Protein AF-A0A8T6NWD3-F1 (afdb_monomer)

Sequence (153 aa):
MSDDTSSQSPPRRRLPLSNIQILLIPILIFGGMLILDFRQRVVEGQEKLVEQEALEAQIARLEAERLELEAQKTYFSSPAFVTDWAHSEGKMVRPGEVLVVPMIEGQPIDLPALPPMAPPSVDEPEQPAETDLSPLSVWWSLFFESSPPLSQP

Structure (mmCIF, N/CA/C/O backbone):
data_AF-A0A8T6NWD3-F1
#
_entry.id   AF-A0A8T6NWD3-F1
#
loop_
_atom_site.group_PDB
_atom_site.id
_atom_site.type_symbol
_atom_site.label_atom_id
_atom_site.label_alt_id
_atom_site.label_comp_id
_atom_site.label_asym_id
_atom_site.label_entity_id
_atom_site.label_seq_id
_atom_site.pdbx_PDB_ins_code
_atom_site.Cartn_x
_atom_site.Cartn_y
_atom_site.Cartn_z
_atom_site.occupancy
_atom_site.B_iso_or_equiv
_atom_site.auth_seq_id
_atom_site.auth_comp_id
_atom_site.auth_asym_id
_atom_site.auth_atom_id
_atom_site.pdbx_PDB_model_num
ATOM 1 N N . MET A 1 1 ? 88.354 -1.451 -40.859 1.00 44.59 1 MET A N 1
ATOM 2 C CA . MET A 1 1 ? 88.011 -0.701 -42.082 1.00 44.59 1 MET A CA 1
ATOM 3 C C . MET A 1 1 ? 86.848 -1.454 -42.716 1.00 44.59 1 MET A C 1
ATOM 5 O O . MET A 1 1 ? 87.084 -2.384 -43.471 1.00 44.59 1 MET A O 1
ATOM 9 N N . SER A 1 2 ? 85.663 -1.388 -42.109 1.00 50.41 2 SER A N 1
ATOM 10 C CA . SER A 1 2 ? 84.645 -0.337 -42.320 1.00 50.41 2 SER A CA 1
ATOM 11 C C . SER A 1 2 ? 84.171 -0.387 -43.768 1.00 50.41 2 SER A C 1
ATOM 13 O O . SER A 1 2 ? 84.937 -0.057 -44.665 1.00 50.41 2 SER A O 1
ATOM 15 N N . ASP A 1 3 ? 83.094 -1.126 -44.009 1.00 62.97 3 ASP A N 1
ATOM 16 C CA . ASP A 1 3 ? 81.698 -0.645 -43.998 1.00 62.97 3 ASP A CA 1
ATOM 17 C C . ASP A 1 3 ? 81.325 -0.239 -45.423 1.00 62.97 3 ASP A C 1
ATOM 19 O O . ASP A 1 3 ? 82.004 0.595 -46.008 1.00 62.97 3 ASP A O 1
ATOM 23 N N . ASP A 1 4 ? 80.312 -0.892 -45.996 1.00 54.25 4 ASP A N 1
ATOM 24 C CA . ASP A 1 4 ? 79.092 -0.243 -46.507 1.00 54.25 4 ASP A CA 1
ATOM 25 C C . ASP A 1 4 ? 78.321 -1.239 -47.398 1.00 54.25 4 ASP A C 1
ATOM 27 O O . ASP A 1 4 ? 78.458 -1.288 -48.620 1.00 54.25 4 ASP A O 1
ATOM 31 N N . THR A 1 5 ? 77.515 -2.103 -46.777 1.00 58.12 5 THR A N 1
ATOM 32 C CA . THR A 1 5 ? 76.405 -2.766 -47.473 1.00 58.12 5 THR A CA 1
ATOM 33 C C . THR A 1 5 ? 75.169 -1.902 -47.272 1.00 58.12 5 THR A C 1
ATOM 35 O O . THR A 1 5 ? 74.420 -2.077 -46.306 1.00 58.12 5 THR A O 1
ATOM 38 N N . SER A 1 6 ? 74.965 -0.943 -48.169 1.00 58.16 6 SER A N 1
ATOM 39 C CA . SER A 1 6 ? 73.810 -0.054 -48.143 1.00 58.16 6 SER A CA 1
ATOM 40 C C . SER A 1 6 ? 72.529 -0.850 -48.438 1.00 58.16 6 SER A C 1
ATOM 42 O O . SER A 1 6 ? 72.193 -1.153 -49.581 1.00 58.16 6 SER A O 1
ATOM 44 N N . SER A 1 7 ? 71.802 -1.219 -47.383 1.00 58.28 7 SER A N 1
ATOM 45 C CA . SER A 1 7 ? 70.482 -1.846 -47.479 1.00 58.28 7 SER A CA 1
ATOM 46 C C . SER A 1 7 ? 69.443 -0.806 -47.901 1.00 58.28 7 SER A C 1
ATOM 48 O O . SER A 1 7 ? 68.953 -0.019 -47.090 1.00 58.28 7 SER A O 1
ATOM 50 N N . GLN A 1 8 ? 69.097 -0.788 -49.187 1.00 60.06 8 GLN A N 1
ATOM 51 C CA . GLN A 1 8 ? 68.056 0.082 -49.727 1.00 60.06 8 GLN A CA 1
ATOM 52 C C . GLN A 1 8 ? 66.669 -0.475 -49.357 1.00 60.06 8 GLN A C 1
ATOM 54 O O . GLN A 1 8 ? 66.199 -1.460 -49.918 1.00 60.06 8 GLN A O 1
ATOM 59 N N . SER A 1 9 ? 66.014 0.146 -48.373 1.00 63.22 9 SER A N 1
ATOM 60 C CA . SER A 1 9 ? 64.637 -0.187 -47.979 1.00 63.22 9 SER A CA 1
ATOM 61 C C . SER A 1 9 ? 63.630 0.306 -49.033 1.00 63.22 9 SER A C 1
ATOM 63 O O . SER A 1 9 ? 63.780 1.432 -49.516 1.00 63.22 9 SER A O 1
ATOM 65 N N . PRO A 1 10 ? 62.581 -0.466 -49.388 1.00 65.44 10 PRO A N 1
ATOM 66 C CA . PRO A 1 10 ? 61.597 -0.021 -50.368 1.00 65.44 10 PRO A CA 1
ATOM 67 C C . PRO A 1 10 ? 60.756 1.142 -49.810 1.00 65.44 10 PRO A C 1
ATOM 69 O O . PRO A 1 10 ? 60.389 1.137 -48.628 1.00 65.44 10 PRO A O 1
ATOM 72 N N . PRO A 1 11 ? 60.404 2.141 -50.637 1.00 63.31 11 PRO A N 1
ATOM 73 C CA . PRO A 1 11 ? 59.618 3.278 -50.185 1.00 63.31 11 PRO A CA 1
ATOM 74 C C . PRO A 1 11 ? 58.195 2.826 -49.835 1.00 63.31 11 PRO A C 1
ATOM 76 O O . PRO A 1 11 ? 57.444 2.352 -50.691 1.00 63.31 11 PRO A O 1
ATOM 79 N N . ARG A 1 12 ? 57.789 3.004 -48.570 1.00 63.25 12 ARG A N 1
ATOM 80 C CA . ARG A 1 12 ? 56.384 2.874 -48.157 1.00 63.25 12 ARG A CA 1
ATOM 81 C C . ARG A 1 12 ? 55.560 3.912 -48.921 1.00 63.25 12 ARG A C 1
ATOM 83 O O . ARG A 1 12 ? 55.597 5.097 -48.590 1.00 63.25 12 ARG A O 1
ATOM 90 N N . ARG A 1 13 ? 54.808 3.469 -49.934 1.00 57.75 13 ARG A N 1
ATOM 91 C CA . ARG A 1 13 ? 53.782 4.283 -50.600 1.00 57.75 13 ARG A CA 1
ATOM 92 C C . ARG A 1 13 ? 52.753 4.708 -49.555 1.00 57.75 13 ARG A C 1
ATOM 94 O O . ARG A 1 13 ? 51.895 3.927 -49.158 1.00 57.75 13 ARG A O 1
ATOM 101 N N . ARG A 1 14 ? 52.852 5.957 -49.103 1.00 59.81 14 ARG A N 1
ATOM 102 C CA . ARG A 1 14 ? 51.772 6.632 -48.388 1.00 59.81 14 ARG A CA 1
ATOM 103 C C . ARG A 1 14 ? 50.672 6.856 -49.419 1.00 59.81 14 ARG A C 1
ATOM 105 O O . ARG A 1 14 ? 50.841 7.674 -50.318 1.00 59.81 14 ARG A O 1
ATOM 112 N N . LEU A 1 15 ? 49.609 6.059 -49.353 1.00 62.50 15 LEU A N 1
ATOM 113 C CA . LEU A 1 15 ? 48.406 6.305 -50.141 1.00 62.50 15 LEU A CA 1
ATOM 114 C C . LEU A 1 15 ? 47.928 7.719 -49.776 1.00 62.50 15 LEU A C 1
ATOM 116 O O . LEU A 1 15 ? 47.724 7.975 -48.586 1.00 62.50 15 LEU A O 1
ATOM 120 N N . PRO A 1 16 ? 47.817 8.657 -50.733 1.00 64.31 16 PRO A N 1
ATOM 121 C CA . PRO A 1 16 ? 47.245 9.958 -50.439 1.00 64.31 16 PRO A CA 1
ATOM 122 C C . PRO A 1 16 ? 45.796 9.706 -50.038 1.00 64.31 16 PRO A C 1
ATOM 124 O O . PRO A 1 16 ? 45.002 9.213 -50.840 1.00 64.31 16 PRO A O 1
ATOM 127 N N . LEU A 1 17 ? 45.477 9.963 -48.771 1.00 64.62 17 LEU A N 1
ATOM 128 C CA . LEU A 1 17 ? 44.107 9.909 -48.288 1.00 64.62 17 LEU A CA 1
ATOM 129 C C . LEU A 1 17 ? 43.306 10.874 -49.160 1.00 64.62 17 LEU A C 1
ATOM 131 O O . LEU A 1 17 ? 43.548 12.079 -49.139 1.00 64.62 17 LEU A O 1
ATOM 135 N N . SER A 1 18 ? 42.417 10.329 -49.991 1.00 76.62 18 SER A N 1
ATOM 136 C CA . SER A 1 18 ? 41.539 11.138 -50.830 1.00 76.62 18 SER A CA 1
ATOM 137 C C . SER A 1 18 ? 40.747 12.065 -49.911 1.00 76.62 18 SER A C 1
ATOM 139 O O . SER A 1 18 ? 40.264 11.617 -48.871 1.00 76.62 18 SER A O 1
ATOM 141 N N . ASN A 1 19 ? 40.600 13.344 -50.266 1.00 78.69 19 ASN A N 1
ATOM 142 C CA . ASN A 1 19 ? 39.883 14.335 -49.447 1.00 78.69 19 ASN A CA 1
ATOM 143 C C . ASN A 1 19 ? 38.486 13.839 -49.027 1.00 78.69 19 ASN A C 1
ATOM 145 O O . ASN A 1 19 ? 37.992 14.169 -47.952 1.00 78.69 19 ASN A O 1
ATOM 149 N N . ILE A 1 20 ? 37.882 12.974 -49.847 1.00 81.62 20 ILE A N 1
ATOM 150 C CA . ILE A 1 20 ? 36.593 12.338 -49.576 1.00 81.62 20 ILE A CA 1
ATOM 151 C C . ILE A 1 20 ? 36.652 11.328 -48.418 1.00 81.62 20 ILE A C 1
ATOM 153 O O . ILE A 1 20 ? 35.700 11.206 -47.658 1.00 81.62 20 ILE A O 1
ATOM 157 N N . GLN A 1 21 ? 37.780 10.638 -48.239 1.00 81.00 21 GLN A N 1
ATOM 158 C CA . GLN A 1 21 ? 38.015 9.686 -47.154 1.00 81.00 21 GLN A CA 1
ATOM 159 C C . GLN A 1 21 ? 38.242 10.411 -45.821 1.00 81.00 21 GLN A C 1
ATOM 161 O O . GLN A 1 21 ? 37.739 9.967 -44.792 1.00 81.00 21 GLN A O 1
ATOM 166 N N . ILE A 1 22 ? 38.927 11.560 -45.853 1.00 84.69 22 ILE A N 1
ATOM 167 C CA . ILE A 1 22 ? 39.114 12.432 -44.681 1.00 84.69 22 ILE A CA 1
ATOM 168 C C . ILE A 1 22 ? 37.767 12.993 -44.198 1.00 84.69 22 ILE A C 1
ATOM 170 O O . ILE A 1 22 ? 37.596 13.199 -43.003 1.00 84.69 22 ILE A O 1
ATOM 174 N N . LEU A 1 23 ? 36.797 13.182 -45.101 1.00 86.06 23 LEU A N 1
ATOM 175 C CA . LEU A 1 23 ? 35.449 13.645 -44.759 1.00 86.06 23 LEU A CA 1
ATOM 176 C C . LEU A 1 23 ? 34.494 12.504 -44.360 1.00 86.06 23 LEU A C 1
ATOM 178 O O . LEU A 1 23 ? 33.670 12.678 -43.466 1.00 86.06 23 LEU A O 1
ATOM 182 N N . LEU A 1 24 ? 34.620 11.320 -44.970 1.00 88.75 24 LEU A N 1
ATOM 183 C CA . LEU A 1 24 ? 33.753 10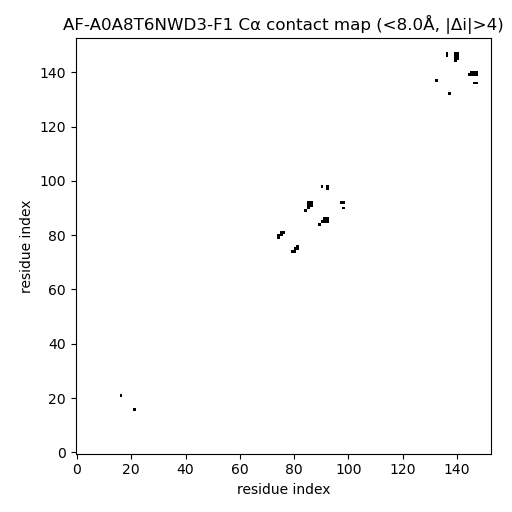.172 -44.673 1.00 88.75 24 LEU A CA 1
ATOM 184 C C . LEU A 1 24 ? 34.030 9.529 -43.314 1.00 88.75 24 LEU A C 1
ATOM 186 O O . LEU A 1 24 ? 33.090 9.152 -42.620 1.00 88.75 24 LEU A O 1
ATOM 190 N N . ILE A 1 25 ? 35.301 9.396 -42.932 1.00 89.69 25 ILE A N 1
ATOM 191 C CA . ILE A 1 25 ? 35.690 8.767 -41.664 1.00 89.69 25 ILE A CA 1
ATOM 192 C C . ILE A 1 25 ? 35.054 9.467 -40.449 1.00 89.69 25 ILE A C 1
ATOM 194 O O . ILE A 1 25 ? 34.406 8.773 -39.666 1.00 89.69 25 ILE A O 1
ATOM 198 N N . PRO A 1 26 ? 35.159 10.801 -40.273 1.00 90.19 26 PRO A N 1
ATOM 199 C CA . PRO A 1 26 ? 34.526 11.462 -39.139 1.00 90.19 26 PRO A CA 1
ATOM 200 C C . PRO A 1 26 ? 33.002 11.343 -39.204 1.00 90.19 26 PRO A C 1
ATOM 202 O O . PRO A 1 26 ? 32.397 11.028 -38.189 1.00 90.19 26 PRO A O 1
ATOM 205 N N . ILE A 1 27 ? 32.373 11.485 -40.377 1.00 90.69 27 ILE A N 1
ATOM 206 C CA . ILE A 1 27 ? 30.919 11.291 -40.533 1.00 90.69 27 ILE A CA 1
ATOM 207 C C . ILE A 1 27 ? 30.472 9.904 -40.065 1.00 90.69 27 ILE A C 1
ATOM 209 O O . ILE A 1 27 ? 29.456 9.784 -39.385 1.00 90.69 27 ILE A O 1
ATOM 213 N N . LEU A 1 28 ? 31.235 8.863 -40.393 1.00 90.44 28 LEU A N 1
ATOM 214 C CA . LEU A 1 28 ? 30.901 7.497 -40.010 1.00 90.44 28 LEU A CA 1
ATOM 215 C C . LEU A 1 28 ? 31.088 7.270 -38.504 1.00 90.44 28 LEU A C 1
ATOM 217 O O . LEU A 1 28 ? 30.263 6.610 -37.879 1.00 90.44 28 LEU A O 1
ATOM 221 N N . ILE A 1 29 ? 32.137 7.853 -37.918 1.00 89.06 29 ILE A N 1
ATOM 222 C CA . ILE A 1 29 ? 32.404 7.786 -36.476 1.00 89.06 29 ILE A CA 1
ATOM 223 C C . ILE A 1 29 ? 31.322 8.540 -35.694 1.00 89.06 29 ILE A C 1
ATOM 225 O O . ILE A 1 29 ? 30.711 7.968 -34.795 1.00 89.06 29 ILE A O 1
ATOM 229 N N . PHE A 1 30 ? 31.039 9.794 -36.059 1.00 87.88 30 PHE A N 1
ATOM 230 C CA . PHE A 1 30 ? 30.010 10.612 -35.413 1.00 87.88 30 PHE A CA 1
ATOM 231 C C . PHE A 1 30 ? 28.609 10.023 -35.611 1.00 87.88 30 PHE A C 1
ATOM 233 O O . PHE A 1 30 ? 27.837 9.955 -34.658 1.00 87.88 30 PHE A O 1
ATOM 240 N N . GLY A 1 31 ? 28.291 9.538 -36.814 1.00 86.62 31 GLY A N 1
ATOM 241 C CA . GLY A 1 31 ? 27.022 8.865 -37.093 1.00 86.62 31 GLY A CA 1
ATOM 242 C C . GLY A 1 31 ? 26.853 7.582 -36.277 1.00 86.62 31 GLY A C 1
ATOM 243 O O . GLY A 1 31 ? 25.804 7.372 -35.671 1.00 86.62 31 GLY A O 1
ATOM 244 N N . GLY A 1 32 ? 27.899 6.754 -36.197 1.00 83.25 32 GLY A N 1
ATOM 245 C CA . GLY A 1 32 ? 27.904 5.549 -35.367 1.00 83.25 32 GLY A CA 1
ATOM 246 C C . GLY A 1 32 ? 27.737 5.858 -33.877 1.00 83.25 32 GLY A C 1
ATOM 247 O O . GLY A 1 32 ? 26.943 5.202 -33.206 1.00 83.25 32 GLY A O 1
ATOM 248 N N . MET A 1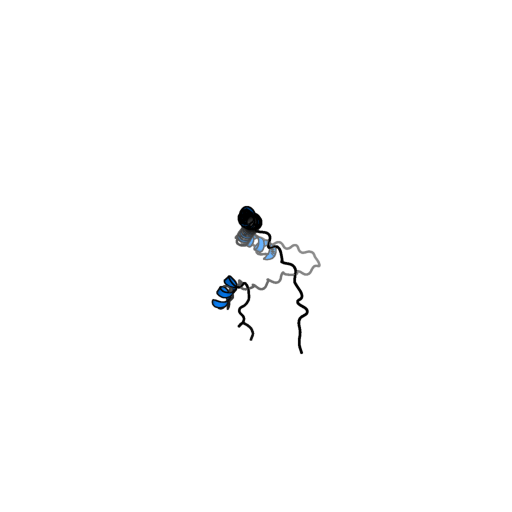 33 ? 28.420 6.891 -33.377 1.00 78.94 33 MET A N 1
ATOM 249 C CA . MET A 1 33 ? 28.301 7.345 -31.990 1.00 78.94 33 MET A CA 1
ATOM 250 C C . MET A 1 33 ? 26.878 7.823 -31.669 1.00 78.94 33 MET A C 1
ATOM 252 O O . MET A 1 33 ? 26.331 7.416 -30.649 1.00 78.94 33 MET A O 1
ATOM 256 N N . LEU A 1 34 ? 26.239 8.588 -32.564 1.00 78.19 34 LEU A N 1
ATOM 257 C CA . LEU A 1 34 ? 24.848 9.031 -32.392 1.00 78.19 34 LEU A CA 1
ATOM 258 C C . LEU A 1 34 ? 23.862 7.861 -32.312 1.00 78.19 34 LEU A C 1
ATOM 260 O O . LEU A 1 34 ? 22.920 7.903 -31.530 1.00 78.19 34 LEU A O 1
ATOM 264 N N . ILE A 1 35 ? 24.067 6.815 -33.114 1.00 74.25 35 ILE A N 1
ATOM 265 C CA . ILE A 1 35 ? 23.209 5.624 -33.111 1.00 74.25 35 ILE A CA 1
ATOM 266 C C . ILE A 1 35 ? 23.380 4.813 -31.823 1.00 74.25 35 ILE A C 1
ATOM 268 O O . ILE A 1 35 ? 22.404 4.249 -31.335 1.00 74.25 35 ILE A O 1
ATOM 272 N N . LEU A 1 36 ? 24.591 4.738 -31.269 1.00 66.69 36 LEU A N 1
ATOM 273 C CA . LEU A 1 36 ? 24.839 4.075 -29.986 1.00 66.69 36 LEU A CA 1
ATOM 274 C C . LEU A 1 36 ? 24.245 4.872 -28.814 1.00 66.69 36 LEU A C 1
ATOM 276 O O . LEU A 1 36 ? 23.610 4.277 -27.947 1.00 66.69 36 LEU A O 1
ATOM 280 N N . ASP A 1 37 ? 24.370 6.199 -28.846 1.00 65.44 37 ASP A N 1
ATOM 281 C CA . ASP A 1 37 ? 23.793 7.115 -27.853 1.00 65.44 37 ASP A CA 1
ATOM 282 C C . ASP A 1 37 ? 22.251 7.062 -27.860 1.00 65.44 37 ASP A C 1
ATOM 284 O O . ASP A 1 37 ? 21.604 6.902 -26.824 1.00 65.44 37 ASP A O 1
ATOM 288 N N . PHE A 1 38 ? 21.639 7.036 -29.052 1.00 59.84 38 PHE A N 1
ATOM 289 C CA . PHE A 1 38 ? 20.190 6.856 -29.191 1.00 59.84 38 PHE A CA 1
ATOM 290 C C . PHE A 1 38 ? 19.696 5.486 -28.711 1.00 59.84 38 PHE A C 1
ATOM 292 O O . PHE A 1 38 ? 18.566 5.384 -28.233 1.00 59.84 38 PHE A O 1
ATOM 299 N N . ARG A 1 39 ? 20.514 4.428 -28.818 1.00 59.28 39 ARG A N 1
ATOM 300 C CA . ARG A 1 39 ? 20.140 3.090 -28.325 1.00 59.28 39 ARG A CA 1
ATOM 301 C C . ARG A 1 39 ? 20.028 3.049 -26.803 1.00 59.28 39 ARG A C 1
ATOM 303 O O . ARG A 1 39 ? 19.139 2.370 -26.307 1.00 59.28 39 ARG A O 1
ATOM 310 N N . GLN A 1 40 ? 20.877 3.773 -26.076 1.00 57.72 40 GLN A N 1
ATOM 311 C CA . GLN A 1 40 ? 20.816 3.828 -24.609 1.00 57.72 40 GLN A CA 1
ATOM 312 C C . GLN A 1 40 ? 19.623 4.658 -24.123 1.00 57.72 40 GLN A C 1
ATOM 314 O O . GLN A 1 40 ? 18.887 4.240 -23.232 1.00 57.72 40 GLN A O 1
ATOM 319 N N . ARG A 1 41 ? 19.350 5.782 -24.792 1.00 59.78 41 ARG A N 1
ATOM 320 C CA . ARG A 1 41 ? 18.299 6.719 -24.379 1.00 59.78 41 ARG A CA 1
ATOM 321 C C . ARG A 1 41 ? 16.868 6.190 -24.549 1.00 59.78 41 ARG A C 1
ATOM 323 O O . ARG A 1 41 ? 15.972 6.601 -23.819 1.00 59.78 41 ARG A O 1
ATOM 330 N N . VAL A 1 42 ? 16.638 5.280 -25.501 1.00 58.31 42 VAL A N 1
ATOM 331 C CA . VAL A 1 42 ? 15.326 4.628 -25.695 1.00 58.31 42 VAL A CA 1
ATOM 332 C C . VAL A 1 42 ? 15.060 3.557 -24.629 1.00 58.31 42 VAL A C 1
ATOM 334 O O . VAL A 1 42 ? 13.908 3.352 -24.254 1.00 58.31 42 VAL A O 1
ATOM 337 N N . VAL A 1 43 ? 16.108 2.913 -24.106 1.00 55.41 43 VAL A N 1
ATOM 338 C CA . VAL A 1 43 ? 15.986 1.884 -23.061 1.00 55.41 43 VAL A CA 1
ATOM 339 C C . VAL A 1 43 ? 15.720 2.521 -21.692 1.00 55.41 43 VAL A C 1
ATOM 341 O O . VAL A 1 43 ? 14.800 2.088 -21.003 1.00 55.41 43 VAL A O 1
ATOM 344 N N . GLU A 1 44 ? 16.395 3.627 -21.358 1.00 55.69 44 GLU A N 1
ATOM 345 C CA . GLU A 1 44 ? 16.143 4.377 -20.110 1.00 55.69 44 GLU A CA 1
ATOM 346 C C . GLU A 1 44 ? 14.721 4.953 -20.013 1.00 55.69 44 GLU A C 1
ATOM 348 O O . GLU A 1 44 ? 14.183 5.119 -18.920 1.00 55.69 44 GLU A O 1
ATOM 353 N N . GLY A 1 45 ? 14.094 5.278 -21.148 1.00 59.81 45 GLY A N 1
ATOM 354 C CA . GLY A 1 45 ? 12.713 5.764 -21.163 1.00 59.81 45 GLY A CA 1
ATOM 355 C C . GLY A 1 45 ? 11.690 4.674 -20.837 1.00 59.81 45 GLY A C 1
ATOM 356 O O . GLY A 1 45 ? 10.672 4.966 -20.219 1.00 59.81 45 GLY A O 1
ATOM 357 N N . GLN A 1 46 ? 11.958 3.428 -21.236 1.00 58.59 46 GLN A N 1
ATOM 358 C CA . GLN A 1 46 ? 11.065 2.292 -20.987 1.00 58.59 46 GLN A CA 1
ATOM 359 C C . GLN A 1 46 ? 11.207 1.767 -19.558 1.00 58.59 46 GLN A C 1
ATOM 361 O O . GLN A 1 46 ? 10.204 1.461 -18.923 1.00 58.59 46 GLN A O 1
ATOM 366 N N . GLU A 1 47 ? 12.429 1.732 -19.026 1.00 63.03 47 GLU A N 1
ATOM 367 C CA . GLU A 1 47 ? 12.689 1.304 -17.647 1.00 63.03 47 GLU A CA 1
ATOM 368 C C . GLU A 1 47 ? 11.964 2.198 -16.632 1.00 63.03 47 GLU A C 1
ATOM 370 O O . GLU A 1 47 ? 11.282 1.695 -15.743 1.00 63.03 47 GLU A O 1
ATOM 375 N N . LYS A 1 48 ? 11.975 3.519 -16.852 1.00 63.03 48 LYS A N 1
ATOM 376 C CA . LYS A 1 48 ? 11.250 4.476 -16.002 1.00 63.03 48 LYS A CA 1
ATOM 377 C C . LYS A 1 48 ? 9.735 4.297 -16.027 1.00 63.03 48 LYS A C 1
ATOM 379 O O . LYS A 1 48 ? 9.089 4.555 -15.019 1.00 63.03 48 LYS A O 1
ATOM 384 N N . LEU A 1 49 ? 9.162 3.885 -17.158 1.00 69.50 49 LEU A N 1
ATOM 385 C CA . LEU A 1 49 ? 7.719 3.642 -17.255 1.00 69.50 49 LEU A CA 1
ATOM 386 C C . LEU A 1 49 ? 7.323 2.351 -16.536 1.00 69.50 49 LEU A C 1
ATOM 388 O O . LEU A 1 49 ? 6.330 2.342 -15.817 1.00 69.50 49 LEU A O 1
ATOM 392 N N . VAL A 1 50 ? 8.124 1.291 -16.676 1.00 72.06 50 VAL A N 1
ATOM 393 C CA . VAL A 1 50 ? 7.896 0.019 -15.973 1.00 72.06 50 VAL A CA 1
ATOM 394 C C . VAL A 1 50 ? 8.042 0.194 -14.460 1.00 72.06 50 VAL A C 1
ATOM 396 O O . VAL A 1 50 ? 7.244 -0.343 -13.695 1.00 72.06 50 VAL A O 1
ATOM 399 N N . GLU A 1 51 ? 9.030 0.972 -14.016 1.00 71.62 51 GLU A N 1
ATOM 400 C CA . GLU A 1 51 ? 9.225 1.273 -12.597 1.00 71.62 51 GLU A CA 1
ATOM 401 C C . GLU A 1 51 ? 8.080 2.125 -12.028 1.00 71.62 51 GLU A C 1
ATOM 403 O O . GLU A 1 51 ? 7.589 1.841 -10.937 1.00 71.62 51 GLU A O 1
ATOM 408 N N . GLN A 1 52 ? 7.591 3.114 -12.785 1.00 73.00 52 GLN A N 1
ATOM 409 C CA . GLN A 1 52 ? 6.414 3.900 -12.399 1.00 73.00 52 GLN A CA 1
ATOM 410 C C . GLN A 1 52 ? 5.163 3.031 -12.260 1.00 73.00 52 GLN A C 1
ATOM 412 O O . GLN A 1 52 ? 4.496 3.100 -11.232 1.00 73.00 52 GLN A O 1
ATOM 417 N N . GLU A 1 53 ? 4.879 2.169 -13.238 1.00 80.94 53 GLU A N 1
ATOM 418 C CA . GLU A 1 53 ? 3.725 1.264 -13.188 1.00 80.94 53 GLU A CA 1
ATOM 419 C C . GLU A 1 53 ? 3.817 0.300 -11.991 1.00 80.94 53 GLU A C 1
ATOM 421 O O . GLU A 1 53 ? 2.835 0.071 -11.281 1.00 80.94 53 GLU A O 1
ATOM 426 N N . ALA A 1 54 ? 5.016 -0.217 -11.702 1.00 85.81 54 ALA A N 1
ATOM 427 C CA . ALA A 1 54 ? 5.249 -1.071 -10.543 1.00 85.81 54 ALA A CA 1
ATOM 428 C C . ALA A 1 54 ? 5.057 -0.328 -9.208 1.00 85.81 54 ALA A C 1
ATOM 430 O O . ALA A 1 54 ? 4.539 -0.906 -8.249 1.00 85.81 54 ALA A O 1
ATOM 431 N N . LEU A 1 55 ? 5.471 0.938 -9.116 1.00 89.06 55 LEU A N 1
ATOM 432 C CA . LEU A 1 55 ? 5.265 1.769 -7.925 1.00 89.06 55 LEU A CA 1
ATOM 433 C C . LEU A 1 55 ? 3.787 2.122 -7.731 1.00 89.06 55 LEU A C 1
ATOM 435 O O . LEU A 1 55 ? 3.274 1.990 -6.621 1.00 89.06 55 LEU A O 1
ATOM 439 N N . GLU A 1 56 ? 3.079 2.494 -8.798 1.00 89.00 56 GLU A N 1
ATOM 440 C CA . GLU A 1 56 ? 1.640 2.776 -8.754 1.00 89.00 56 GLU A CA 1
ATOM 441 C C . GLU A 1 56 ? 0.836 1.549 -8.304 1.00 89.00 56 GLU A C 1
ATOM 443 O O . GLU A 1 56 ? -0.032 1.659 -7.435 1.00 89.00 56 GLU A O 1
ATOM 448 N N . ALA A 1 57 ? 1.172 0.360 -8.812 1.00 89.44 57 ALA A N 1
ATOM 449 C CA . ALA A 1 57 ? 0.538 -0.887 -8.388 1.00 89.44 57 ALA A CA 1
ATOM 450 C C . ALA A 1 57 ? 0.772 -1.193 -6.896 1.00 89.44 57 ALA A C 1
ATOM 452 O O . ALA A 1 57 ? -0.131 -1.672 -6.205 1.00 89.44 57 ALA A O 1
ATOM 453 N N . GLN A 1 58 ? 1.970 -0.902 -6.380 1.00 88.62 58 GLN A N 1
ATOM 454 C CA . GLN A 1 58 ? 2.284 -1.069 -4.959 1.00 88.62 58 GLN A CA 1
ATOM 455 C C . GLN A 1 58 ? 1.505 -0.087 -4.083 1.00 88.62 58 GLN A C 1
ATOM 457 O O . GLN A 1 58 ? 0.951 -0.501 -3.064 1.00 88.62 58 GLN A O 1
ATOM 462 N N . ILE A 1 59 ? 1.409 1.180 -4.493 1.00 93.62 59 ILE A N 1
ATOM 463 C CA . ILE A 1 59 ? 0.619 2.197 -3.788 1.00 93.62 59 ILE A CA 1
ATOM 464 C C . ILE A 1 59 ? -0.850 1.774 -3.732 1.00 93.62 59 ILE A C 1
ATOM 466 O O . ILE A 1 59 ? -1.424 1.731 -2.647 1.00 93.62 59 ILE A O 1
ATOM 470 N N . ALA A 1 60 ? -1.431 1.366 -4.862 1.00 93.25 60 ALA A N 1
ATOM 471 C CA . ALA A 1 60 ? -2.824 0.928 -4.916 1.00 93.25 60 ALA A CA 1
ATOM 472 C C . ALA A 1 60 ? -3.102 -0.262 -3.978 1.00 93.25 60 ALA A C 1
ATOM 474 O O . ALA A 1 60 ? -4.132 -0.304 -3.303 1.00 93.25 60 ALA A O 1
ATOM 475 N N . ARG A 1 61 ? -2.167 -1.219 -3.890 1.00 92.94 61 ARG A N 1
ATOM 476 C CA . ARG A 1 61 ? -2.270 -2.346 -2.953 1.00 92.94 61 ARG A CA 1
ATOM 477 C C . ARG A 1 61 ? -2.224 -1.880 -1.495 1.00 92.94 61 ARG A C 1
ATOM 479 O O . ARG A 1 61 ? -3.052 -2.318 -0.701 1.00 92.94 61 ARG A O 1
ATOM 486 N N . LEU A 1 62 ? -1.270 -1.016 -1.152 1.00 92.94 62 LEU A N 1
ATOM 487 C CA . LEU A 1 62 ? -1.097 -0.512 0.213 1.00 92.94 62 LEU A CA 1
ATOM 488 C C . LEU A 1 62 ? -2.284 0.345 0.664 1.00 92.94 62 LEU A C 1
ATOM 490 O O . LEU A 1 62 ? -2.699 0.262 1.816 1.00 92.94 62 LEU A O 1
ATOM 494 N N . GLU A 1 63 ? -2.860 1.142 -0.233 1.00 94.31 63 GLU A N 1
ATOM 495 C CA . GLU A 1 63 ? -4.062 1.925 0.058 1.00 94.31 63 GLU A CA 1
ATOM 496 C C . GLU A 1 63 ? -5.279 1.033 0.321 1.00 94.31 63 GLU A C 1
ATOM 498 O O . GLU A 1 63 ? -6.027 1.286 1.267 1.00 94.31 63 GLU A O 1
ATOM 503 N N . ALA A 1 64 ? -5.455 -0.034 -0.465 1.00 93.50 64 ALA A N 1
ATOM 504 C CA . ALA A 1 64 ? -6.526 -1.001 -0.243 1.00 93.50 64 ALA A CA 1
ATOM 505 C C . ALA A 1 64 ? -6.384 -1.706 1.117 1.00 93.50 64 ALA A C 1
ATOM 507 O O . ALA A 1 64 ? -7.350 -1.781 1.878 1.00 93.50 64 ALA A O 1
ATOM 508 N N . GLU A 1 65 ? -5.173 -2.159 1.451 1.00 93.38 65 GLU A N 1
ATOM 509 C CA . GLU A 1 65 ? -4.873 -2.800 2.736 1.00 93.38 65 GLU A CA 1
ATOM 510 C C . GLU A 1 65 ? -5.071 -1.836 3.911 1.00 93.38 65 GLU A C 1
ATOM 512 O O . GLU A 1 65 ? -5.684 -2.186 4.920 1.00 93.38 65 GLU A O 1
ATOM 517 N N . ARG A 1 66 ? -4.636 -0.580 3.764 1.00 91.50 66 ARG A N 1
ATOM 518 C CA . ARG A 1 66 ? -4.870 0.463 4.765 1.00 91.50 66 ARG A CA 1
ATOM 519 C C . ARG A 1 66 ? -6.359 0.679 5.011 1.00 91.50 66 ARG A C 1
ATOM 521 O O . ARG A 1 66 ? -6.759 0.780 6.166 1.00 91.50 66 ARG A O 1
ATOM 528 N N . LEU A 1 67 ? -7.170 0.766 3.958 1.00 94.56 67 LEU A N 1
ATOM 529 C CA . LEU A 1 67 ? -8.610 0.995 4.090 1.00 94.56 67 LEU A CA 1
ATOM 530 C C . LEU A 1 67 ? -9.285 -0.175 4.820 1.00 94.56 67 LEU A C 1
ATOM 532 O O . LEU A 1 67 ? -10.117 0.042 5.702 1.00 94.56 67 LEU A O 1
ATOM 536 N N . GLU A 1 68 ? -8.879 -1.407 4.513 1.00 93.75 68 GLU A N 1
ATOM 537 C CA . GLU A 1 68 ? -9.348 -2.600 5.217 1.00 93.75 68 GLU A CA 1
ATOM 538 C C . GLU A 1 68 ? -8.958 -2.582 6.704 1.00 93.75 68 GLU A C 1
ATOM 540 O O . GLU A 1 68 ? -9.807 -2.793 7.576 1.00 93.75 68 GLU A O 1
ATOM 545 N N . LEU A 1 69 ? -7.700 -2.266 7.016 1.00 94.25 69 LEU A N 1
ATOM 546 C CA . LEU A 1 69 ? -7.219 -2.166 8.395 1.00 94.25 69 LEU A CA 1
ATOM 547 C C . LEU A 1 69 ? -7.885 -1.017 9.166 1.00 94.25 69 LEU A C 1
ATOM 549 O O . LEU A 1 69 ? -8.226 -1.178 10.338 1.00 94.25 69 LEU A O 1
ATOM 553 N N . GLU A 1 70 ? -8.123 0.131 8.529 1.00 93.25 70 GLU A N 1
ATOM 554 C CA . GLU A 1 70 ? -8.855 1.251 9.130 1.00 93.25 70 GLU A CA 1
ATOM 555 C C . GLU A 1 70 ? -10.311 0.872 9.436 1.00 93.25 70 GLU A C 1
ATOM 557 O O . GLU A 1 70 ? -10.827 1.222 10.5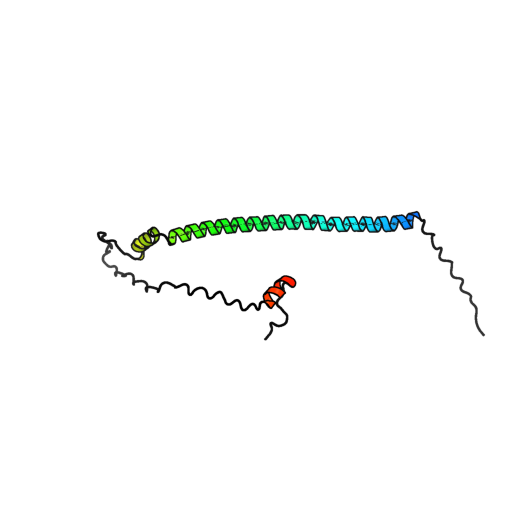05 1.00 93.25 70 GLU A O 1
ATOM 562 N N . ALA A 1 71 ? -10.962 0.106 8.556 1.00 91.50 71 ALA A N 1
ATOM 563 C CA . ALA A 1 71 ? -12.309 -0.407 8.791 1.00 91.50 71 ALA A CA 1
ATOM 564 C C . ALA A 1 71 ? -12.345 -1.366 9.993 1.00 91.50 71 ALA A C 1
ATOM 566 O O . ALA A 1 71 ? -13.193 -1.219 10.878 1.00 91.50 71 ALA A O 1
ATOM 567 N N . GLN A 1 72 ? -11.384 -2.292 10.079 1.00 90.56 72 GLN A N 1
ATOM 568 C CA . GLN A 1 72 ? -11.246 -3.196 11.223 1.00 90.56 72 GLN A CA 1
ATOM 569 C C . GLN A 1 72 ? -10.987 -2.426 12.520 1.00 90.56 72 GLN A C 1
ATOM 571 O O . GLN A 1 72 ? -11.688 -2.627 13.511 1.00 90.56 72 GLN A O 1
ATOM 576 N N . LYS A 1 73 ? -10.033 -1.488 12.512 1.00 92.88 73 LYS A N 1
ATOM 577 C CA . LYS A 1 73 ? -9.730 -0.635 13.668 1.00 92.88 73 LYS A CA 1
ATOM 578 C C . LYS A 1 73 ? -10.969 0.118 14.141 1.00 92.88 73 LYS A C 1
ATOM 580 O O . LYS A 1 73 ? -11.225 0.179 15.343 1.00 92.88 73 LYS A O 1
ATOM 585 N N . THR A 1 74 ? -11.749 0.662 13.210 1.00 92.19 74 THR A N 1
ATOM 586 C CA . THR A 1 74 ? -12.997 1.368 13.522 1.00 92.19 74 THR A CA 1
ATOM 587 C C . THR A 1 74 ? -14.009 0.439 14.189 1.00 92.19 74 THR A C 1
ATOM 589 O O . THR A 1 74 ? -14.613 0.820 15.191 1.00 92.19 74 THR A O 1
ATOM 592 N N . TYR A 1 75 ? -14.159 -0.793 13.691 1.00 88.75 75 TYR A N 1
ATOM 593 C CA . TYR A 1 75 ? -15.027 -1.801 14.301 1.00 88.75 75 TYR A CA 1
ATOM 594 C C . TYR A 1 75 ? -14.584 -2.160 15.726 1.00 88.75 75 TYR A C 1
ATOM 596 O O . TYR A 1 75 ? -15.389 -2.064 16.652 1.00 88.75 75 TYR A O 1
ATOM 604 N N . PHE A 1 76 ? -13.305 -2.487 15.927 1.00 89.31 76 PHE A N 1
ATOM 605 C CA . PHE A 1 76 ? -12.759 -2.825 17.247 1.00 89.31 76 PHE A CA 1
ATOM 606 C C . PHE A 1 76 ? -12.806 -1.656 18.240 1.00 89.31 76 PHE A C 1
ATOM 608 O O . PHE A 1 76 ? -12.962 -1.869 19.439 1.00 89.31 76 PHE A O 1
ATOM 615 N N . SER A 1 77 ? -12.732 -0.416 17.751 1.00 87.38 77 SER A N 1
ATOM 616 C CA . SER A 1 77 ? -12.863 0.790 18.582 1.00 87.38 77 SER A CA 1
ATOM 617 C C . SER A 1 77 ? -14.321 1.163 18.877 1.00 87.38 77 SER A C 1
ATOM 619 O O . SER A 1 77 ? -14.582 2.120 19.607 1.00 87.38 77 SER A O 1
ATOM 621 N N . SER A 1 78 ? -15.291 0.458 18.288 1.00 88.00 78 SER A N 1
ATOM 622 C CA . SER A 1 78 ? -16.704 0.797 18.427 1.00 88.00 78 SER A CA 1
ATOM 623 C C . SER A 1 78 ? -17.299 0.289 19.753 1.00 88.00 78 SER A C 1
ATOM 625 O O . SER A 1 78 ? -16.934 -0.785 20.238 1.00 88.00 78 SER A O 1
ATOM 627 N N . PRO A 1 79 ? -18.300 0.990 20.324 1.00 87.44 79 PRO A N 1
ATOM 628 C CA . PRO A 1 79 ? -19.020 0.508 21.508 1.00 87.44 79 PRO A CA 1
ATOM 629 C C . PRO A 1 79 ? -19.759 -0.824 21.297 1.00 87.44 79 PRO A C 1
ATOM 631 O O . PRO A 1 79 ? -20.050 -1.532 22.265 1.00 87.44 79 PRO A O 1
ATOM 634 N N . ALA A 1 80 ? -20.082 -1.160 20.043 1.00 87.31 80 ALA A N 1
ATOM 635 C CA . ALA A 1 80 ? -20.712 -2.426 19.688 1.00 87.31 80 ALA A CA 1
ATOM 636 C C . ALA A 1 80 ? -19.764 -3.599 19.967 1.00 87.31 80 ALA A C 1
ATOM 638 O O . ALA A 1 80 ? -20.146 -4.518 20.685 1.00 87.31 80 ALA A O 1
ATOM 639 N N . PHE A 1 81 ? -18.504 -3.498 19.528 1.00 88.19 81 PHE A N 1
ATOM 640 C CA . PHE A 1 81 ? -17.484 -4.508 19.815 1.00 88.19 81 PHE A CA 1
ATOM 641 C C . PHE A 1 81 ? -17.274 -4.707 21.322 1.00 88.19 81 PHE A C 1
ATOM 643 O O . PHE A 1 81 ? -17.215 -5.839 21.793 1.00 88.19 81 PHE A O 1
ATOM 650 N N . VAL A 1 82 ? -17.233 -3.616 22.096 1.00 87.25 82 VAL A N 1
ATOM 651 C CA . VAL A 1 82 ? -17.112 -3.691 23.563 1.00 87.25 82 VAL A CA 1
ATOM 652 C C . VAL A 1 82 ? -18.294 -4.438 24.183 1.00 87.25 82 VAL A C 1
ATOM 654 O O . VAL A 1 82 ? -18.099 -5.240 25.091 1.00 87.25 82 VAL A O 1
ATOM 657 N N . THR A 1 83 ? -19.514 -4.199 23.695 1.00 86.50 83 THR A N 1
ATOM 658 C CA . THR A 1 83 ? -20.714 -4.901 24.179 1.00 86.50 83 THR A CA 1
ATOM 659 C C . THR A 1 83 ? -20.662 -6.387 23.835 1.00 86.50 83 THR A C 1
ATOM 661 O O . THR A 1 83 ? -20.899 -7.220 24.708 1.00 86.50 83 THR A O 1
ATOM 664 N N . ASP A 1 84 ? -20.323 -6.717 22.589 1.00 87.31 84 ASP A N 1
ATOM 665 C CA . ASP A 1 84 ? -20.255 -8.102 22.126 1.00 87.31 84 ASP A CA 1
ATOM 666 C C . ASP A 1 84 ? -19.188 -8.882 22.896 1.00 87.31 84 ASP A C 1
ATOM 668 O O . ASP A 1 84 ? -19.482 -9.957 23.416 1.00 87.31 84 ASP A O 1
ATOM 672 N N . TRP A 1 85 ? -17.994 -8.303 23.067 1.00 88.75 85 TRP A N 1
ATOM 673 C CA . TRP A 1 85 ? -16.923 -8.881 23.880 1.00 88.75 85 TRP A CA 1
ATOM 674 C C . TRP A 1 85 ? -17.331 -9.047 25.347 1.00 88.75 85 TRP A C 1
ATOM 676 O O . TRP A 1 85 ? -17.056 -10.082 25.958 1.00 88.75 85 TRP A O 1
ATOM 686 N N . ALA A 1 86 ? -18.006 -8.047 25.923 1.00 87.94 86 ALA A N 1
ATOM 687 C CA . ALA A 1 86 ? -18.460 -8.094 27.308 1.00 87.94 86 ALA A CA 1
ATOM 688 C C . ALA A 1 86 ? -19.435 -9.258 27.535 1.00 87.94 86 ALA A C 1
ATOM 690 O O . ALA A 1 86 ? -19.324 -9.949 28.546 1.00 87.94 86 ALA A O 1
ATOM 691 N N . HIS A 1 87 ? -20.344 -9.517 26.591 1.00 86.38 87 HIS A N 1
ATOM 692 C CA . HIS A 1 87 ? -21.308 -10.613 26.685 1.00 86.38 87 HIS A CA 1
ATOM 693 C C . HIS A 1 87 ? -20.683 -11.983 26.370 1.00 86.38 87 HIS A C 1
ATOM 695 O O . HIS A 1 87 ? -20.982 -12.964 27.060 1.00 86.38 87 HIS A O 1
ATOM 701 N N . SER A 1 88 ? -19.826 -12.076 25.345 1.00 83.50 88 SER A N 1
ATOM 702 C CA . SER A 1 88 ? -19.234 -13.347 24.918 1.00 83.50 88 SER A CA 1
ATOM 703 C C . SER A 1 88 ? -18.128 -13.805 25.862 1.00 83.50 88 SER A C 1
ATOM 705 O O . SER A 1 88 ? -18.273 -14.862 26.479 1.00 83.50 88 SER A O 1
ATOM 707 N N . GLU A 1 89 ? -17.085 -12.996 26.040 1.00 81.12 89 GLU A N 1
ATOM 708 C CA . GLU A 1 89 ? -15.871 -13.399 26.756 1.00 81.12 89 GLU A CA 1
ATOM 709 C C . GLU A 1 89 ? -15.812 -12.847 28.169 1.00 81.12 89 GLU A C 1
ATOM 711 O O . GLU A 1 89 ? -15.420 -13.558 29.093 1.00 81.12 89 GLU A O 1
ATOM 716 N N . GLY A 1 90 ? -16.278 -11.613 28.368 1.00 80.56 90 GLY A N 1
ATOM 717 C CA . GLY A 1 90 ? -16.349 -11.009 29.696 1.00 80.56 90 GLY A CA 1
ATOM 718 C C . GLY A 1 90 ? -17.412 -11.638 30.604 1.00 80.56 90 GLY A C 1
ATOM 719 O O . GLY A 1 90 ? -17.364 -11.426 31.815 1.00 80.56 90 GLY A O 1
ATOM 720 N N . LYS A 1 91 ? -18.381 -12.379 30.036 1.00 84.75 91 LYS A N 1
ATOM 721 C CA . LYS A 1 91 ? -19.597 -12.880 30.717 1.00 84.75 91 LYS A CA 1
ATOM 722 C C . LYS A 1 91 ? -20.304 -11.798 31.553 1.00 84.75 91 LYS A C 1
ATOM 724 O O . LYS A 1 91 ? -20.961 -12.093 32.551 1.00 84.75 91 LYS A O 1
ATOM 729 N N . MET A 1 92 ? -20.151 -10.540 31.151 1.00 82.44 92 MET A N 1
ATOM 730 C CA . MET A 1 92 ? -20.769 -9.380 31.773 1.00 82.44 92 MET A CA 1
ATOM 731 C C . MET A 1 92 ? -22.201 -9.244 31.260 1.00 82.44 92 MET A C 1
ATOM 733 O O . MET A 1 92 ? -22.477 -9.510 30.093 1.00 82.44 92 MET A O 1
ATOM 737 N N . VAL A 1 93 ? -23.105 -8.816 32.135 1.00 83.56 93 VAL A N 1
ATOM 738 C CA . VAL A 1 93 ? -24.530 -8.635 31.831 1.00 83.56 93 VAL A CA 1
ATOM 739 C C . VAL A 1 93 ? -24.970 -7.224 32.196 1.00 83.56 93 VAL A C 1
ATOM 741 O O . VAL A 1 93 ? -24.493 -6.647 33.180 1.00 83.56 93 VAL A O 1
ATOM 744 N N . ARG A 1 94 ? -25.883 -6.649 31.411 1.00 82.50 94 ARG A N 1
ATOM 745 C CA . ARG A 1 94 ? -26.474 -5.339 31.711 1.00 82.50 94 ARG A CA 1
ATOM 746 C C . ARG A 1 94 ? -27.512 -5.451 32.835 1.00 82.50 94 ARG A C 1
ATOM 748 O O . ARG A 1 94 ? -28.047 -6.532 33.089 1.00 82.50 94 ARG A O 1
ATOM 755 N N . PRO A 1 95 ? -27.854 -4.339 33.511 1.00 81.00 95 PRO A N 1
ATOM 756 C CA . PRO A 1 95 ? -28.931 -4.340 34.496 1.00 81.00 95 PRO A CA 1
ATOM 757 C C . PRO A 1 95 ? -30.241 -4.870 33.888 1.00 81.00 95 PRO A C 1
ATOM 759 O O . PRO A 1 95 ? -30.780 -4.270 32.961 1.00 81.00 95 PRO A O 1
ATOM 762 N N . GLY A 1 96 ? -30.745 -5.991 34.414 1.00 83.38 96 GLY A N 1
ATOM 763 C CA . GLY A 1 96 ? -31.963 -6.658 33.933 1.00 83.38 96 GLY A CA 1
ATOM 764 C C . GLY A 1 96 ? -31.738 -7.876 33.026 1.00 83.38 96 GLY A C 1
ATOM 765 O O . GLY A 1 96 ? -32.698 -8.587 32.739 1.00 83.38 96 GLY A O 1
ATOM 766 N N . GLU A 1 97 ? -30.502 -8.161 32.615 1.00 82.81 97 GLU A N 1
ATOM 767 C CA . GLU A 1 97 ? -30.140 -9.389 31.897 1.00 82.81 97 GLU A CA 1
ATOM 768 C C . GLU A 1 97 ? -29.779 -10.516 32.883 1.00 82.81 97 GLU A C 1
ATOM 770 O O . GLU A 1 97 ? -29.215 -10.274 33.952 1.00 82.81 97 GLU A O 1
ATOM 775 N N . VAL A 1 98 ? -30.111 -11.765 32.534 1.00 80.62 98 VAL A N 1
ATOM 776 C CA . VAL A 1 98 ? -29.838 -12.951 33.364 1.00 80.62 98 VAL A CA 1
ATOM 777 C C . VAL A 1 98 ? -28.857 -13.860 32.630 1.00 80.62 98 VAL A C 1
ATOM 779 O O . VAL A 1 98 ? -29.193 -14.427 31.591 1.00 80.62 98 VAL A O 1
ATOM 782 N N . LEU A 1 99 ? -27.651 -14.024 33.182 1.00 79.94 99 LEU A N 1
ATOM 783 C CA . LEU A 1 99 ? -26.676 -14.992 32.680 1.00 79.94 99 LEU A CA 1
ATOM 784 C C . LEU A 1 99 ? -27.118 -16.408 33.072 1.00 79.94 99 LEU A C 1
ATOM 786 O O . LEU A 1 99 ? -27.146 -16.748 34.255 1.00 79.94 99 LEU A O 1
ATOM 790 N N . VAL A 1 100 ? -27.449 -17.242 32.085 1.00 79.69 100 VAL A N 1
ATOM 791 C CA . VAL A 1 100 ? -27.777 -18.658 32.302 1.00 79.69 100 VAL A CA 1
ATOM 792 C C . VAL A 1 100 ? -26.570 -19.507 31.924 1.00 79.69 100 VAL A C 1
ATOM 794 O O . VAL A 1 100 ? -26.207 -19.591 30.753 1.00 79.69 100 VAL A O 1
ATOM 797 N N . VAL A 1 101 ? -25.960 -20.154 32.915 1.00 78.06 101 VAL A N 1
ATOM 798 C CA . VAL A 1 101 ? -24.896 -21.143 32.704 1.00 78.06 101 VAL A CA 1
ATOM 799 C C . VAL A 1 101 ? -25.518 -22.538 32.834 1.00 78.06 101 VAL A C 1
ATOM 801 O O . VAL A 1 101 ? -25.964 -22.889 33.928 1.00 78.06 101 VAL A O 1
ATOM 804 N N . PRO A 1 102 ? -25.619 -23.330 31.750 1.00 76.38 102 PRO A N 1
ATOM 805 C CA . PRO A 1 102 ? -26.176 -24.674 31.830 1.00 76.38 102 PRO A CA 1
ATOM 806 C C . PRO A 1 102 ? -25.238 -25.594 32.622 1.00 76.38 102 PRO A C 1
ATOM 808 O O . PRO A 1 102 ? -24.092 -25.814 32.236 1.00 76.38 102 PRO A O 1
ATOM 811 N N . MET A 1 103 ? -25.741 -26.143 33.729 1.00 67.06 103 MET A N 1
ATOM 812 C CA . MET A 1 103 ? -25.044 -27.156 34.523 1.00 67.06 103 MET A CA 1
ATOM 813 C C . MET A 1 103 ? -25.263 -28.538 33.905 1.00 67.06 103 MET A C 1
ATOM 815 O O . MET A 1 103 ? -26.403 -28.983 33.780 1.00 67.06 103 MET A O 1
ATOM 819 N N . ILE A 1 104 ? -24.180 -29.234 33.566 1.00 72.50 104 ILE A N 1
ATOM 820 C CA . ILE A 1 104 ? -24.212 -30.668 33.258 1.00 72.50 104 ILE A CA 1
ATOM 821 C C . ILE A 1 104 ? -23.767 -31.395 34.529 1.00 72.50 104 ILE A C 1
ATOM 823 O O . ILE A 1 104 ? -22.689 -31.116 35.058 1.00 72.50 104 ILE A O 1
ATOM 827 N N . GLU A 1 105 ? -24.604 -32.290 35.060 1.00 67.81 105 GLU A N 1
ATOM 828 C CA . GLU A 1 105 ? -24.264 -33.033 36.275 1.00 67.81 105 GLU A CA 1
ATOM 829 C C . GLU A 1 105 ? -22.977 -33.851 36.077 1.00 67.81 105 GLU A C 1
ATOM 831 O O . GLU A 1 105 ? -22.857 -34.627 35.130 1.00 67.81 105 GLU A O 1
ATOM 836 N N . GLY A 1 106 ? -22.007 -33.665 36.978 1.00 64.50 106 GLY A N 1
ATOM 837 C CA . GLY A 1 106 ? -20.737 -34.398 36.990 1.00 64.50 106 GLY A CA 1
ATOM 838 C C . GLY A 1 106 ? -19.526 -33.660 36.409 1.00 64.50 106 GLY A C 1
ATOM 839 O O . GLY A 1 106 ? -18.422 -34.197 36.497 1.00 64.50 106 GLY A O 1
ATOM 840 N N . GLN A 1 107 ? -19.682 -32.444 35.871 1.00 59.28 107 GLN A N 1
ATOM 841 C CA . GLN A 1 107 ? -18.557 -31.662 35.350 1.00 59.28 107 GLN A CA 1
ATOM 842 C C . GLN A 1 107 ? -18.150 -30.539 36.326 1.00 59.28 107 GLN A C 1
ATOM 844 O O . GLN A 1 107 ? -19.007 -29.745 36.724 1.00 59.28 107 GLN A O 1
ATOM 849 N N . PRO A 1 108 ? -16.871 -30.459 36.748 1.00 59.94 108 PRO A N 1
ATOM 850 C CA . PRO A 1 108 ? -16.392 -29.348 37.563 1.00 59.94 108 PRO A CA 1
ATOM 851 C C . PRO A 1 108 ? -16.562 -28.029 36.804 1.00 59.94 108 PRO A C 1
ATOM 853 O O . PRO A 1 108 ? -16.278 -27.937 35.611 1.00 59.94 108 PRO A O 1
ATOM 856 N N . ILE A 1 109 ? -17.060 -27.016 37.512 1.00 60.91 109 ILE A N 1
ATOM 857 C CA . ILE A 1 109 ? -17.228 -25.663 36.989 1.00 60.91 109 ILE A CA 1
ATOM 858 C C . ILE A 1 109 ? -15.831 -25.052 36.883 1.00 60.91 109 ILE A C 1
ATOM 860 O O . ILE A 1 109 ? -15.269 -24.630 37.894 1.00 60.91 109 ILE A O 1
ATOM 864 N N . ASP A 1 110 ? -15.280 -24.983 35.674 1.00 62.41 110 ASP A N 1
ATOM 865 C CA . ASP A 1 110 ? -14.202 -24.040 35.388 1.00 62.41 110 ASP A CA 1
ATOM 866 C C . ASP A 1 110 ? -14.827 -22.644 35.383 1.00 62.41 110 ASP A C 1
ATOM 868 O O . ASP A 1 110 ? -15.367 -22.168 34.384 1.00 62.41 110 ASP A O 1
ATOM 872 N N . LEU A 1 111 ? -14.831 -22.003 36.553 1.00 61.31 111 LEU A N 1
ATOM 873 C CA . LEU A 1 111 ? -15.054 -20.567 36.627 1.00 61.31 111 LEU A CA 1
ATOM 874 C C . LEU A 1 111 ? -13.940 -19.925 35.793 1.00 61.31 111 LEU A C 1
ATOM 876 O O . LEU A 1 111 ? -12.769 -20.157 36.113 1.00 61.31 111 LEU A O 1
ATOM 880 N N . PRO A 1 112 ? -14.254 -19.155 34.736 1.00 59.97 112 PRO A N 1
ATOM 881 C CA . PRO A 1 112 ? -13.222 -18.451 34.001 1.00 59.97 112 PRO A CA 1
ATOM 882 C C . PRO A 1 112 ? -12.492 -17.559 35.002 1.00 59.97 112 PRO A C 1
ATOM 884 O O . PRO A 1 112 ? -13.093 -16.682 35.629 1.00 59.97 112 PRO A O 1
ATOM 887 N N . ALA A 1 113 ? -11.204 -17.837 35.207 1.00 58.81 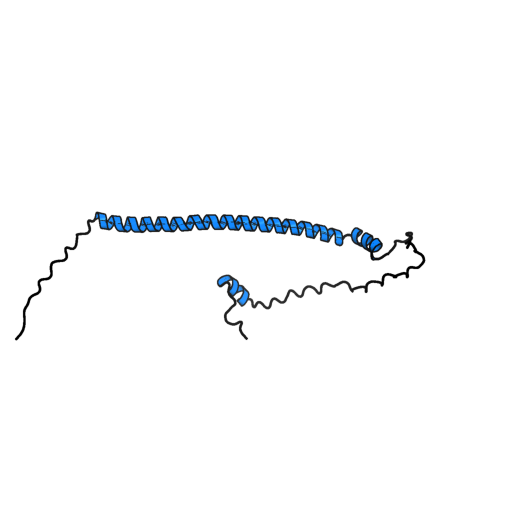113 ALA A N 1
ATOM 888 C CA . ALA A 1 113 ? -10.336 -16.931 35.929 1.00 58.81 113 ALA A CA 1
ATOM 889 C C . ALA A 1 113 ? -10.489 -15.566 35.257 1.00 58.81 113 ALA A C 1
ATOM 891 O O . ALA A 1 113 ? -10.333 -15.476 34.037 1.00 58.81 113 ALA A O 1
ATOM 892 N N . LEU A 1 114 ? -10.843 -14.534 36.034 1.00 56.81 114 LEU A N 1
ATOM 893 C CA . LEU A 1 114 ? -10.792 -13.161 35.545 1.00 56.81 114 LEU A CA 1
ATOM 894 C C . LEU A 1 114 ? -9.433 -13.008 34.857 1.00 56.81 114 LEU A C 1
ATOM 896 O O . LEU A 1 114 ? -8.418 -13.231 35.533 1.00 56.81 114 LEU A O 1
ATOM 900 N N . PRO A 1 115 ? -9.382 -12.705 33.544 1.00 60.47 115 PRO A N 1
ATOM 901 C CA . PRO A 1 115 ? -8.109 -12.383 32.937 1.00 60.47 115 PRO A CA 1
ATOM 902 C C . PRO A 1 115 ? -7.517 -11.274 33.808 1.00 60.47 115 PRO A C 1
ATOM 904 O O . PRO A 1 115 ? -8.267 -10.369 34.205 1.00 60.47 115 PRO A O 1
ATOM 907 N N . PRO A 1 116 ? -6.232 -11.361 34.200 1.00 60.44 116 PRO A N 1
ATOM 908 C CA . PRO A 1 116 ? -5.604 -10.250 34.888 1.00 60.44 116 PRO A CA 1
ATOM 909 C C . PRO A 1 116 ? -5.937 -9.015 34.064 1.00 60.44 116 PRO A C 1
ATOM 911 O O . PRO A 1 116 ? -5.748 -9.029 32.847 1.00 60.44 116 PRO A O 1
ATOM 914 N N . MET A 1 117 ? -6.543 -8.016 34.710 1.00 51.47 117 MET A N 1
ATOM 915 C CA . MET A 1 117 ? -6.777 -6.718 34.103 1.00 51.47 117 MET A CA 1
ATOM 916 C C . MET A 1 117 ? -5.386 -6.223 33.741 1.00 51.47 117 MET A C 1
ATOM 918 O O . MET A 1 117 ? -4.671 -5.692 34.589 1.00 51.47 117 MET A O 1
ATOM 922 N N . ALA A 1 118 ? -4.957 -6.522 32.514 1.00 57.91 118 ALA A N 1
ATOM 923 C CA . ALA A 1 118 ? -3.789 -5.903 31.955 1.00 57.91 118 ALA A CA 1
ATOM 924 C C . ALA A 1 118 ? -4.106 -4.416 32.103 1.00 57.91 118 ALA A C 1
ATOM 926 O O . ALA A 1 118 ? -5.197 -3.997 31.681 1.00 57.91 118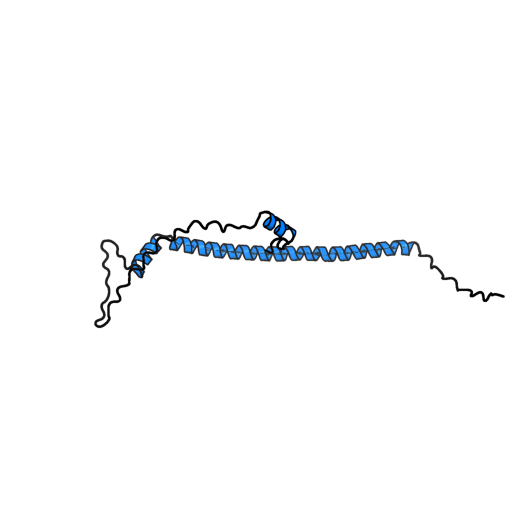 ALA A O 1
ATOM 927 N N . PRO A 1 119 ? -3.254 -3.629 32.787 1.00 60.97 119 PRO A N 1
ATOM 928 C CA . PRO A 1 119 ? -3.398 -2.188 32.694 1.00 60.97 119 PRO A CA 1
ATOM 929 C C . PRO A 1 119 ? -3.549 -1.875 31.204 1.00 60.97 119 PRO A C 1
ATOM 931 O O . PRO A 1 119 ? -2.953 -2.605 30.398 1.00 60.97 119 PRO A O 1
ATOM 934 N N . PRO A 1 120 ? -4.360 -0.871 30.812 1.00 54.84 120 PRO A N 1
ATOM 935 C CA . PRO A 1 120 ? -4.287 -0.407 29.439 1.00 54.84 120 PRO A CA 1
ATOM 936 C C . PRO A 1 120 ? -2.798 -0.299 29.149 1.00 54.84 120 PRO A C 1
ATOM 938 O O . PRO A 1 120 ? -2.072 0.313 29.943 1.00 54.84 120 PRO A O 1
ATOM 941 N N . SER A 1 121 ? -2.333 -1.001 28.115 1.00 53.75 121 SER A N 1
ATOM 942 C CA . SER A 1 121 ? -1.089 -0.628 27.482 1.00 53.75 121 SER A CA 1
ATOM 943 C C . SER A 1 121 ? -1.344 0.819 27.107 1.00 53.75 121 SER A C 1
ATOM 945 O O . SER A 1 121 ? -1.978 1.129 26.106 1.00 53.75 121 SER A O 1
ATOM 947 N N . VAL A 1 122 ? -0.988 1.719 28.026 1.00 47.91 122 VAL A N 1
ATOM 948 C CA . VAL A 1 122 ? -0.451 3.003 27.671 1.00 47.91 122 VAL A CA 1
ATOM 949 C C . VAL A 1 122 ? 0.600 2.548 26.691 1.00 47.91 122 VAL A C 1
ATOM 951 O O . VAL A 1 122 ? 1.565 1.896 27.095 1.00 47.91 122 VAL A O 1
ATOM 954 N N . ASP A 1 123 ? 0.297 2.707 25.405 1.00 53.47 123 ASP A N 1
ATOM 955 C CA . ASP A 1 123 ? 1.335 2.889 24.423 1.00 53.47 123 ASP A CA 1
ATOM 956 C C . ASP A 1 123 ? 2.186 3.970 25.074 1.00 53.47 123 ASP A C 1
ATOM 958 O O . ASP A 1 123 ? 1.821 5.150 25.102 1.00 53.47 123 ASP A O 1
ATOM 962 N N . GLU A 1 124 ? 3.213 3.520 25.802 1.00 50.94 124 GLU A N 1
ATOM 963 C CA . GLU A 1 124 ? 4.345 4.332 26.169 1.00 50.94 124 GLU A CA 1
ATOM 964 C C . GLU A 1 124 ? 4.631 5.032 24.858 1.00 50.94 124 GLU A C 1
ATOM 966 O O . GLU A 1 124 ? 4.818 4.306 23.876 1.00 50.94 124 GLU A O 1
ATOM 971 N N . PRO A 1 125 ? 4.420 6.364 24.785 1.00 52.31 125 PRO A N 1
ATOM 972 C CA . PRO A 1 125 ? 4.415 7.067 23.513 1.00 52.31 125 PRO A CA 1
ATOM 973 C C . PRO A 1 125 ? 5.675 6.600 22.844 1.00 52.31 125 PRO A C 1
ATOM 975 O O . PRO A 1 125 ? 6.711 6.850 23.459 1.00 52.31 125 PRO A O 1
ATOM 978 N N . GLU A 1 126 ? 5.548 5.818 21.752 1.00 51.62 126 GLU A N 1
ATOM 979 C CA . GLU A 1 126 ? 6.671 5.092 21.162 1.00 51.62 126 GLU A CA 1
ATOM 980 C C . GLU A 1 126 ? 7.806 6.080 21.195 1.00 51.62 126 GLU A C 1
ATOM 982 O O . GLU A 1 126 ? 7.705 7.114 20.527 1.00 51.62 126 GLU A O 1
ATOM 987 N N . GLN A 1 127 ? 8.759 5.876 22.113 1.00 47.75 127 GLN A N 1
ATOM 988 C CA . GLN A 1 127 ? 9.831 6.833 22.280 1.00 47.75 127 GLN A CA 1
ATOM 989 C C . GLN A 1 127 ? 10.464 6.783 20.909 1.00 47.75 127 GLN A C 1
ATOM 991 O O . GLN A 1 127 ? 10.934 5.696 20.569 1.00 47.75 127 GLN A O 1
ATOM 996 N N . PRO A 1 128 ? 10.296 7.834 20.080 1.00 53.56 128 PRO A N 1
ATOM 997 C CA . PRO A 1 128 ? 10.358 7.704 18.634 1.00 53.56 128 PRO A CA 1
ATOM 998 C C . PRO A 1 128 ? 11.714 7.122 18.384 1.00 53.56 128 PRO A C 1
ATOM 1000 O O . PRO A 1 128 ? 12.656 7.846 18.699 1.00 53.56 128 PRO A O 1
ATOM 1003 N N . ALA A 1 129 ? 11.760 5.826 18.012 1.00 52.47 129 ALA A N 1
ATOM 1004 C CA . ALA A 1 129 ? 12.914 4.954 18.223 1.00 52.47 129 ALA A CA 1
ATOM 1005 C C . ALA A 1 129 ? 14.124 5.818 17.989 1.00 52.47 129 ALA A C 1
ATOM 1007 O O . ALA A 1 129 ? 14.242 6.252 16.842 1.00 52.47 129 ALA A O 1
ATOM 1008 N N . GLU A 1 130 ? 14.813 6.247 19.066 1.00 51.97 130 GLU A N 1
ATOM 1009 C CA . GLU A 1 130 ? 15.737 7.380 18.984 1.00 51.97 130 GLU A CA 1
ATOM 1010 C C . GLU A 1 130 ? 16.729 6.949 17.938 1.00 51.97 130 GLU A C 1
ATOM 1012 O O . GLU A 1 130 ? 17.531 6.032 18.115 1.00 51.97 130 GLU A O 1
ATOM 1017 N N . THR A 1 131 ? 16.489 7.481 16.751 1.00 56.16 131 THR A N 1
ATOM 1018 C CA . THR A 1 131 ? 17.116 7.010 15.554 1.00 56.16 131 THR A CA 1
ATOM 1019 C C . THR A 1 131 ? 18.392 7.793 15.663 1.00 56.16 131 THR A C 1
ATOM 1021 O O . THR A 1 131 ? 18.503 8.889 15.125 1.00 56.16 131 THR A O 1
ATOM 1024 N N . ASP A 1 132 ? 19.340 7.240 16.421 1.00 56.16 132 ASP A N 1
ATOM 1025 C CA . ASP A 1 132 ? 20.721 7.693 16.559 1.00 56.16 132 ASP A CA 1
ATOM 1026 C C . ASP A 1 132 ? 21.452 7.565 15.203 1.00 56.16 132 ASP A C 1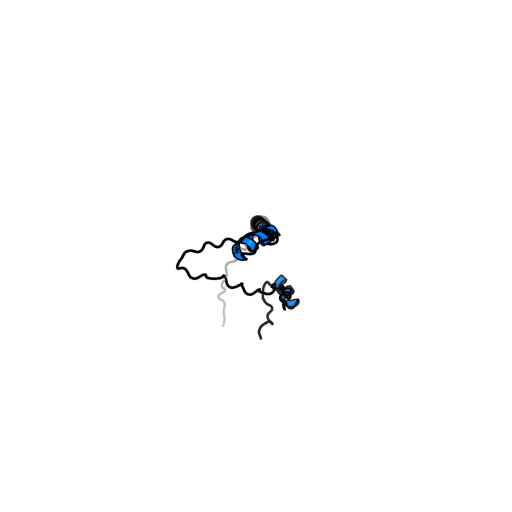
ATOM 1028 O O . ASP A 1 132 ? 22.669 7.406 15.108 1.00 56.16 132 ASP A O 1
ATOM 1032 N N . LEU A 1 133 ? 20.715 7.666 14.092 1.00 62.50 133 LEU A N 1
ATOM 1033 C CA . LEU A 1 133 ? 21.243 8.073 12.815 1.00 62.50 133 LEU A CA 1
ATOM 1034 C C . LEU A 1 133 ? 21.670 9.523 12.980 1.00 62.50 133 LEU A C 1
ATOM 1036 O O . LEU A 1 133 ? 20.906 10.471 12.796 1.00 62.50 133 LEU A O 1
ATOM 1040 N N . SER A 1 134 ? 22.946 9.684 13.319 1.00 74.00 134 SER A N 1
ATOM 1041 C CA . SER A 1 134 ? 23.647 10.952 13.169 1.00 74.00 134 SER A CA 1
ATOM 1042 C C . SER A 1 134 ? 23.226 11.609 11.837 1.00 74.00 134 SER A C 1
ATOM 1044 O O . SER A 1 134 ? 23.216 10.923 10.809 1.00 74.00 134 SER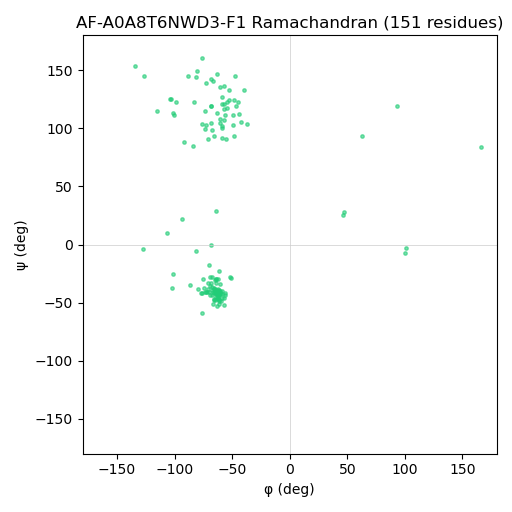 A O 1
ATOM 1046 N N . PRO A 1 135 ? 22.890 12.911 11.794 1.00 79.12 135 PRO A N 1
ATOM 1047 C CA . PRO A 1 135 ? 22.435 13.579 10.567 1.00 79.12 135 PRO A CA 1
ATOM 1048 C C . PRO A 1 135 ? 23.374 13.383 9.365 1.00 79.12 135 PRO A C 1
ATOM 1050 O O . PRO A 1 135 ? 22.948 13.364 8.211 1.00 79.12 135 PRO A O 1
ATOM 1053 N N . LEU A 1 136 ? 24.663 13.179 9.641 1.00 80.56 136 LEU A N 1
ATOM 1054 C CA . LEU A 1 136 ? 25.674 12.851 8.646 1.00 80.56 136 LEU A CA 1
ATOM 1055 C C . LEU A 1 136 ? 25.478 11.462 8.020 1.00 80.56 136 LEU A C 1
ATOM 1057 O O . LEU A 1 136 ? 25.691 11.324 6.823 1.00 80.56 136 LEU A O 1
ATOM 1061 N N . SER A 1 137 ? 25.075 10.447 8.791 1.00 80.69 137 SER A N 1
ATOM 1062 C CA . SER A 1 137 ? 24.790 9.104 8.261 1.00 80.69 137 SER A CA 1
ATOM 1063 C C . SER A 1 137 ? 23.621 9.119 7.276 1.00 80.69 137 SER A C 1
ATOM 1065 O O . SER A 1 137 ? 23.709 8.503 6.215 1.00 80.69 137 SER A O 1
ATOM 1067 N N . VAL A 1 138 ? 22.588 9.916 7.573 1.00 81.94 138 VAL A N 1
ATOM 1068 C CA . VAL A 1 138 ? 21.451 10.146 6.675 1.00 81.94 138 VAL A CA 1
ATOM 1069 C C . VAL A 1 138 ? 21.931 10.828 5.400 1.00 81.94 138 VAL A C 1
ATOM 1071 O O . VAL A 1 138 ? 21.722 10.300 4.312 1.00 81.94 138 VAL A O 1
ATOM 1074 N N . TRP A 1 139 ? 22.648 11.950 5.517 1.00 85.38 139 TRP A N 1
ATOM 1075 C CA . TRP A 1 139 ? 23.185 12.653 4.351 1.00 85.38 139 TRP A CA 1
ATOM 1076 C C . TRP A 1 139 ? 24.092 11.754 3.504 1.00 85.38 139 TRP A C 1
ATOM 1078 O O . TRP A 1 139 ? 23.927 11.683 2.294 1.00 85.38 139 TRP A O 1
ATOM 1088 N N . TRP A 1 140 ? 25.005 11.015 4.126 1.00 81.69 140 TRP A N 1
ATOM 1089 C CA . TRP A 1 140 ? 25.933 10.137 3.419 1.00 81.69 140 TRP A CA 1
ATOM 1090 C C . TRP A 1 140 ? 25.207 9.027 2.651 1.00 81.69 140 TRP A C 1
ATOM 1092 O O . TRP A 1 140 ? 25.536 8.770 1.493 1.00 81.69 140 TRP A O 1
ATOM 1102 N N . SER A 1 141 ? 24.183 8.419 3.259 1.00 83.56 1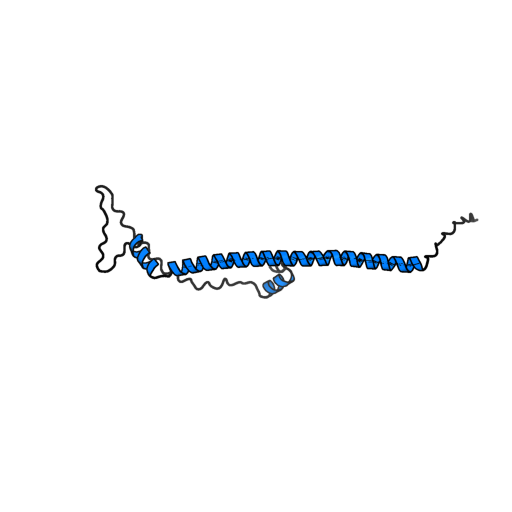41 SER A N 1
ATOM 1103 C CA . SER A 1 141 ? 23.381 7.377 2.609 1.00 83.56 141 SER A CA 1
ATOM 1104 C C . SER A 1 141 ? 22.681 7.872 1.339 1.00 83.56 141 SER A C 1
ATOM 1106 O O . SER A 1 141 ? 22.621 7.128 0.365 1.00 83.56 141 SER A O 1
ATOM 1108 N N . LEU A 1 142 ? 22.253 9.142 1.302 1.00 83.50 142 LEU A N 1
ATOM 1109 C CA . LEU A 1 142 ? 21.601 9.741 0.130 1.00 83.50 142 LEU A CA 1
ATOM 1110 C C . LEU A 1 142 ? 22.540 9.901 -1.072 1.00 83.50 142 LEU A C 1
ATOM 1112 O O . LEU A 1 142 ? 22.072 9.916 -2.206 1.00 83.50 142 LEU A O 1
ATOM 1116 N N . PHE A 1 143 ? 23.844 10.062 -0.838 1.00 82.00 143 PHE A N 1
ATOM 1117 C CA . PHE A 1 143 ? 24.817 10.303 -1.909 1.00 82.00 143 PHE A CA 1
ATOM 1118 C C . PHE A 1 143 ? 25.621 9.061 -2.297 1.00 82.00 143 PHE A C 1
ATOM 1120 O O . PHE A 1 143 ? 26.109 8.996 -3.423 1.00 82.00 143 PHE A O 1
ATOM 1127 N N . PHE A 1 144 ? 25.784 8.100 -1.384 1.00 83.25 144 PHE A N 1
ATOM 1128 C CA . PHE A 1 144 ? 26.712 6.982 -1.573 1.00 83.25 144 PHE A CA 1
ATOM 1129 C C . PHE A 1 144 ? 26.090 5.595 -1.369 1.00 83.25 144 PHE A C 1
ATOM 1131 O O . PHE A 1 144 ? 26.802 4.613 -1.567 1.00 83.25 144 PHE A O 1
ATOM 1138 N N . GLU A 1 145 ? 24.811 5.497 -0.969 1.00 71.38 145 GLU A N 1
ATOM 1139 C CA . GLU A 1 145 ? 24.086 4.235 -0.700 1.00 71.38 145 GLU A CA 1
ATOM 1140 C C . GLU A 1 145 ? 24.876 3.219 0.159 1.00 71.38 145 GLU A C 1
ATOM 1142 O O . GLU A 1 145 ? 24.666 2.009 0.107 1.00 71.38 145 GLU A O 1
ATOM 1147 N N . SER A 1 146 ? 25.813 3.707 0.976 1.00 70.56 146 SER A N 1
ATOM 1148 C CA . SER A 1 146 ? 26.728 2.902 1.783 1.00 70.56 146 SER A CA 1
ATOM 1149 C C . SER A 1 146 ? 26.801 3.450 3.205 1.00 70.56 146 SER A C 1
ATOM 1151 O O . SER A 1 146 ? 26.623 4.647 3.431 1.00 70.56 146 SER A O 1
ATOM 1153 N N . SER A 1 147 ? 27.120 2.606 4.188 1.00 67.12 1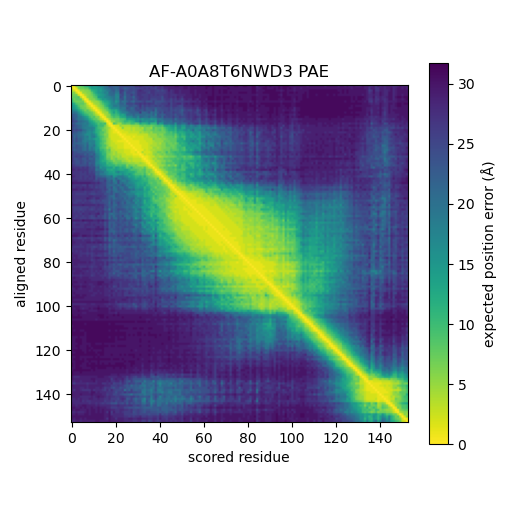47 SER A N 1
ATOM 1154 C CA . SER A 1 147 ? 27.426 3.089 5.540 1.00 67.12 147 SER A CA 1
ATOM 1155 C C . SER A 1 147 ? 28.731 3.907 5.532 1.00 67.12 147 SER A C 1
ATOM 1157 O O . SER A 1 147 ? 29.667 3.543 4.812 1.00 67.12 147 SER A O 1
ATOM 1159 N N . PRO A 1 148 ? 28.820 5.020 6.286 1.00 71.19 148 PRO A N 1
ATOM 1160 C CA . PRO A 1 148 ? 30.031 5.833 6.337 1.00 71.19 148 PRO A CA 1
ATOM 1161 C C . PRO A 1 148 ? 31.210 5.027 6.921 1.00 71.19 148 PRO A C 1
ATOM 1163 O O . PRO A 1 148 ? 31.010 4.209 7.820 1.00 71.19 148 PRO A O 1
ATOM 1166 N N . PRO A 1 149 ? 32.458 5.264 6.475 1.00 67.69 149 PRO A N 1
ATOM 1167 C CA . PRO A 1 149 ? 33.619 4.439 6.838 1.00 67.69 149 PRO A CA 1
ATOM 1168 C C . PRO A 1 149 ? 34.061 4.543 8.313 1.00 67.69 149 PRO A C 1
ATOM 1170 O O . PRO A 1 149 ? 35.032 3.902 8.699 1.00 67.69 149 PRO A O 1
ATOM 1173 N N . LEU A 1 150 ? 33.386 5.351 9.138 1.00 59.94 150 LEU A N 1
ATOM 1174 C CA . LEU A 1 150 ? 33.767 5.656 10.526 1.00 59.94 150 LEU A CA 1
ATOM 1175 C C . LEU A 1 150 ? 32.880 4.966 11.581 1.00 59.94 150 LEU A C 1
ATOM 1177 O O . LEU A 1 150 ? 32.988 5.278 12.761 1.00 59.94 150 LEU A O 1
ATOM 1181 N N . SER A 1 151 ? 32.010 4.033 11.182 1.00 58.06 151 SER A N 1
ATOM 1182 C CA . SER A 1 151 ? 31.078 3.330 12.084 1.00 58.06 151 SER A CA 1
ATOM 1183 C C . SER A 1 151 ? 31.602 1.991 12.627 1.00 58.06 151 SER A C 1
ATOM 1185 O O . SER A 1 151 ? 30.803 1.138 13.009 1.00 58.06 151 SER A O 1
ATOM 1187 N N . GLN A 1 152 ? 32.918 1.775 12.649 1.00 52.34 152 GLN A N 1
ATOM 1188 C CA . GLN A 1 152 ? 33.517 0.567 13.220 1.00 52.34 152 GLN A CA 1
ATOM 1189 C C . GLN A 1 152 ? 34.137 0.913 14.590 1.00 52.34 152 GLN A C 1
ATOM 1191 O O . GLN A 1 152 ? 34.897 1.881 14.642 1.00 52.34 152 GLN A O 1
ATOM 1196 N N . PRO A 1 153 ? 33.771 0.208 15.681 1.00 53.69 153 PRO A N 1
ATOM 1197 C CA . PRO A 1 153 ? 34.252 0.506 17.034 1.00 53.69 153 PRO A CA 1
ATOM 1198 C C . PRO A 1 153 ? 35.763 0.308 17.195 1.00 53.69 153 PRO A C 1
ATOM 1200 O O . PRO A 1 153 ? 36.329 -0.567 16.496 1.00 53.69 153 PRO A O 1
#

Radius of gyration: 41.38 Å; Cα contacts (8 Å, |Δi|>4): 25; chains: 1; bounding box: 120×49×88 Å

Mean predicted aligned error: 20.68 Å

Foldseek 3Di:
DDDDPDDDDDDDPPDPCDVVNVVVVVVVVVVVVVVVVVVVVVVVVVVVVVVVVVVVVVVVVVVVVVVVVVVVVCVCPDVVVVVVCCVPPVVHDDVPDDRDDDDDPPDDDPPPDDDPPPPPPPVPVVPVVPPPCDVVQVVCCVPPVDGDPPPDD

Secondary structure (DSSP, 8-state):
--------PPP-------HHHHHHHHHHHHHHHHHHHHHHHHHHHHHHHHHHHHHHHHHHHHHHHHHHHHHHHHHHTSHHHHHHHHHHTS----TT-----PPPTT----PPPPPP------------------HHHHHHHHHHSS--TT---

Solvent-accessible surface area (backbone atoms only — not comparable to full-atom values): 9899 Å² total; per-residue (Å²): 136,82,86,82,83,82,80,82,74,80,81,80,79,74,74,78,76,50,73,67,55,69,55,45,52,54,52,50,52,53,53,50,51,52,56,53,54,53,56,54,57,58,49,58,57,50,52,54,49,55,52,48,54,54,49,53,55,49,50,56,51,53,52,54,53,49,52,52,52,53,51,51,52,50,47,68,70,31,74,63,43,54,52,52,44,28,48,70,76,63,67,48,71,59,97,92,60,80,90,81,78,89,83,58,93,92,63,83,80,81,70,79,71,76,70,76,81,67,68,80,77,66,71,64,69,71,66,67,70,78,66,82,64,50,72,61,54,56,56,44,34,78,77,62,78,44,83,65,95,78,80,70,136

pLDDT: mean 73.36, std 14.17, range [44.59, 94.56]